Protein AF-A0A1W1ZJJ9-F1 (afdb_monomer_lite)

Sequence (108 aa):
MRNYKIIYYVGESIGLETIVNKGVLTEENEKAYIISKTERIPLNAIYSCELIKLSGLGTMIKVVNDPKTIFLAAYRIFLNIGAGFVIANYFGTINVKRHLDAICKRTS

Structure (mmCIF, N/CA/C/O backbone):
data_AF-A0A1W1ZJJ9-F1
#
_entry.id   AF-A0A1W1ZJJ9-F1
#
loop_
_atom_site.group_PDB
_atom_site.id
_atom_site.type_symbol
_atom_site.label_atom_id
_atom_site.label_alt_id
_atom_site.label_comp_id
_atom_site.label_asym_id
_atom_site.label_entity_id
_atom_site.label_seq_id
_atom_site.pdbx_PDB_ins_code
_atom_site.Cartn_x
_atom_site.Cartn_y
_atom_site.Cartn_z
_atom_site.occupancy
_atom_site.B_iso_or_equiv
_atom_site.auth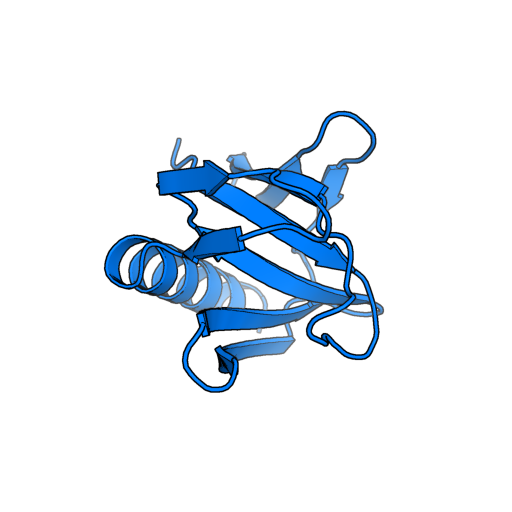_seq_id
_atom_site.auth_comp_id
_atom_site.auth_asym_id
_atom_site.auth_atom_id
_atom_site.pdbx_PDB_model_num
ATOM 1 N N . MET A 1 1 ? 6.884 4.793 17.823 1.00 58.47 1 MET A N 1
ATOM 2 C CA . MET A 1 1 ? 6.131 5.071 16.580 1.00 58.47 1 MET A CA 1
ATOM 3 C C . MET A 1 1 ? 6.763 4.265 15.452 1.00 58.47 1 MET A C 1
ATOM 5 O O . MET A 1 1 ? 7.980 4.341 15.302 1.00 58.47 1 MET A O 1
ATOM 9 N N . ARG A 1 2 ? 6.007 3.411 14.749 1.00 72.94 2 ARG A N 1
ATOM 10 C CA . ARG A 1 2 ? 6.539 2.627 13.618 1.00 72.94 2 ARG A CA 1
ATOM 11 C C . ARG A 1 2 ? 6.261 3.378 12.324 1.00 72.94 2 ARG A C 1
ATOM 13 O O . ARG A 1 2 ? 5.101 3.567 11.982 1.00 72.94 2 ARG A O 1
ATOM 20 N N . ASN A 1 3 ? 7.326 3.752 11.618 1.00 87.56 3 ASN A N 1
ATOM 21 C CA . ASN A 1 3 ? 7.242 4.515 10.378 1.00 87.56 3 ASN A CA 1
ATOM 22 C C . ASN A 1 3 ? 7.896 3.723 9.247 1.00 87.56 3 ASN A C 1
ATOM 24 O O . ASN A 1 3 ? 9.077 3.378 9.329 1.00 87.56 3 ASN A O 1
ATOM 28 N N . TYR A 1 4 ? 7.155 3.487 8.170 1.00 89.94 4 TYR A N 1
ATOM 29 C CA . TYR A 1 4 ? 7.668 2.835 6.972 1.00 89.94 4 TYR A CA 1
ATOM 30 C C . TYR A 1 4 ? 7.654 3.818 5.812 1.00 89.94 4 TYR A C 1
ATOM 32 O O . TYR A 1 4 ? 6.602 4.330 5.439 1.00 89.94 4 TYR A O 1
ATOM 40 N N . LYS A 1 5 ? 8.820 4.070 5.213 1.00 90.25 5 LYS A N 1
ATOM 41 C CA . LYS A 1 5 ? 8.895 4.788 3.936 1.00 90.25 5 LYS A CA 1
ATOM 42 C C . LYS A 1 5 ? 8.317 3.887 2.849 1.00 90.25 5 LYS A C 1
ATOM 44 O O . LYS A 1 5 ? 8.827 2.785 2.629 1.00 90.25 5 LYS A O 1
ATOM 49 N N . ILE A 1 6 ? 7.261 4.353 2.195 1.00 91.00 6 ILE A N 1
ATOM 50 C CA . ILE A 1 6 ? 6.532 3.587 1.188 1.00 91.00 6 ILE A CA 1
ATOM 51 C C . ILE A 1 6 ? 6.392 4.351 -0.124 1.00 91.00 6 ILE A C 1
ATOM 53 O O . ILE A 1 6 ? 6.338 5.582 -0.154 1.00 91.00 6 ILE A O 1
ATOM 57 N N . ILE A 1 7 ? 6.330 3.595 -1.211 1.00 90.12 7 ILE A N 1
ATOM 58 C CA . ILE A 1 7 ? 5.662 4.054 -2.420 1.00 90.12 7 ILE A CA 1
ATOM 59 C C . ILE A 1 7 ? 4.216 3.588 -2.358 1.00 90.12 7 ILE A C 1
ATOM 61 O O . ILE A 1 7 ? 3.946 2.519 -1.804 1.00 90.12 7 ILE A O 1
ATOM 65 N N . TYR A 1 8 ? 3.301 4.378 -2.902 1.00 91.44 8 TYR A N 1
ATOM 66 C CA . TYR A 1 8 ? 1.899 4.001 -2.967 1.00 91.44 8 TYR A CA 1
ATOM 67 C C . TYR A 1 8 ? 1.197 4.571 -4.197 1.00 91.44 8 TYR A C 1
ATOM 69 O O . TYR A 1 8 ? 1.608 5.587 -4.751 1.00 91.44 8 TYR A O 1
ATOM 77 N N . TYR A 1 9 ? 0.118 3.919 -4.597 1.00 91.81 9 TYR A N 1
ATOM 78 C CA . TYR A 1 9 ? -0.804 4.355 -5.634 1.00 91.81 9 TYR A CA 1
ATOM 79 C C . TYR A 1 9 ? -2.232 4.056 -5.176 1.00 91.81 9 TYR A C 1
ATOM 81 O O . TYR A 1 9 ? -2.475 3.026 -4.546 1.00 91.81 9 TYR A O 1
ATOM 89 N N . VAL A 1 10 ? -3.161 4.963 -5.469 1.00 93.31 10 VAL A N 1
ATOM 90 C CA . VAL A 1 10 ? -4.588 4.809 -5.166 1.00 93.31 10 VAL A CA 1
ATOM 91 C C . VAL A 1 10 ? -5.329 4.662 -6.487 1.00 93.31 10 VAL A C 1
ATOM 93 O O . VAL A 1 10 ? -5.285 5.568 -7.315 1.00 93.31 10 VAL A O 1
ATOM 96 N N . GLY A 1 11 ? -6.000 3.531 -6.678 1.00 91.19 11 GLY A N 1
ATOM 97 C CA . GLY A 1 11 ? -6.716 3.209 -7.910 1.00 91.19 11 GLY A CA 1
ATOM 98 C C . GLY A 1 11 ? -7.121 1.741 -7.957 1.00 91.19 11 GLY A C 1
ATOM 99 O O . GLY A 1 11 ? -6.839 0.985 -7.029 1.00 91.19 11 GLY A O 1
ATOM 100 N N . GLU A 1 12 ? -7.795 1.334 -9.027 1.00 88.69 12 GLU A N 1
ATOM 101 C CA . GLU A 1 12 ? -8.375 -0.012 -9.143 1.00 88.69 12 GLU A CA 1
ATOM 102 C C . GLU A 1 12 ? -7.340 -1.085 -9.520 1.00 88.69 12 GLU A C 1
ATOM 104 O O . GLU A 1 12 ? -7.405 -2.219 -9.039 1.00 88.69 12 GLU A O 1
ATOM 109 N N . SER A 1 13 ? -6.342 -0.721 -10.330 1.00 86.62 13 SER A N 1
ATOM 110 C CA . SER A 1 13 ? -5.306 -1.624 -10.841 1.00 86.62 13 SER A CA 1
ATOM 111 C C . SER A 1 13 ? -3.935 -0.954 -10.901 1.00 86.62 13 SER A C 1
ATOM 113 O O . SER A 1 13 ? -3.842 0.267 -10.970 1.00 86.62 13 SER A O 1
ATOM 115 N N . ILE A 1 14 ? -2.869 -1.757 -10.928 1.00 83.62 14 ILE A N 1
ATOM 116 C CA . ILE A 1 14 ? -1.487 -1.290 -11.086 1.00 83.62 14 ILE A CA 1
ATOM 117 C C . ILE A 1 14 ? -0.815 -1.990 -12.271 1.00 83.62 14 ILE A C 1
ATOM 119 O O . ILE A 1 14 ? -0.968 -3.199 -12.449 1.00 83.62 14 ILE A O 1
ATOM 123 N N . GLY A 1 15 ? -0.069 -1.221 -13.058 1.00 77.62 15 GLY A N 1
ATOM 124 C CA . GLY A 1 15 ? 0.683 -1.648 -14.234 1.00 77.62 15 GLY A CA 1
ATOM 125 C C . GLY A 1 15 ? 2.113 -1.105 -14.223 1.00 77.62 15 GLY A C 1
ATOM 126 O O . GLY A 1 15 ? 2.555 -0.479 -13.258 1.00 77.62 15 GLY A O 1
ATOM 127 N N . LEU A 1 16 ? 2.849 -1.355 -15.306 1.00 74.00 16 LEU A N 1
ATOM 128 C CA . LEU A 1 16 ? 4.243 -0.911 -15.460 1.00 74.00 16 LEU A CA 1
ATOM 129 C C . LEU A 1 16 ? 4.351 0.609 -15.630 1.00 74.00 16 LEU A C 1
ATOM 131 O O . LEU A 1 16 ? 5.327 1.223 -15.221 1.00 74.00 16 LEU A O 1
ATOM 135 N N . GLU A 1 17 ? 3.326 1.202 -16.222 1.00 76.88 17 GLU A N 1
ATOM 136 C CA . GLU A 1 17 ? 3.162 2.620 -16.504 1.00 76.88 17 GLU A CA 1
ATOM 137 C C . GLU A 1 17 ? 2.611 3.417 -15.312 1.00 76.88 17 GLU A C 1
ATOM 139 O O . GLU A 1 17 ? 2.498 4.643 -15.379 1.00 76.88 17 GLU A O 1
ATOM 144 N N . THR A 1 18 ? 2.240 2.745 -14.216 1.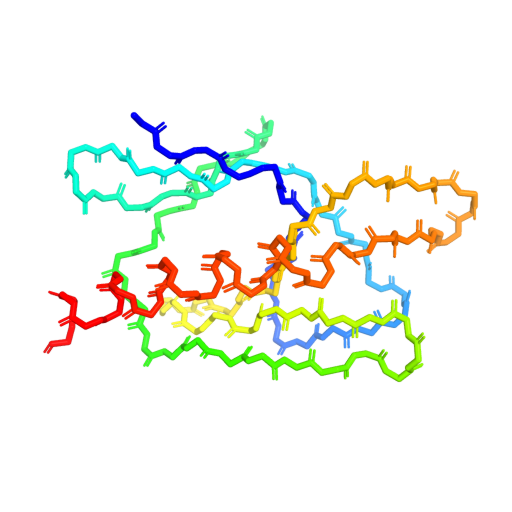00 81.62 18 THR A N 1
ATOM 145 C CA . THR A 1 18 ? 1.619 3.407 -13.069 1.00 81.62 18 THR A CA 1
ATOM 146 C C . THR A 1 18 ? 2.616 4.299 -12.336 1.00 81.62 18 THR A C 1
ATOM 148 O O . THR A 1 18 ? 3.598 3.842 -11.750 1.00 81.62 18 THR A O 1
ATOM 151 N N . ILE A 1 19 ? 2.307 5.594 -12.294 1.00 82.62 19 ILE A N 1
ATOM 152 C CA . ILE A 1 19 ? 3.067 6.574 -11.524 1.00 82.62 19 ILE A CA 1
ATOM 153 C C . ILE A 1 19 ? 2.689 6.443 -10.049 1.00 82.62 19 ILE A C 1
ATOM 155 O O . ILE A 1 19 ? 1.541 6.652 -9.657 1.00 82.62 19 ILE A O 1
ATOM 159 N N . VAL A 1 20 ? 3.679 6.116 -9.221 1.00 85.75 20 VAL A N 1
ATOM 160 C CA . VAL A 1 20 ? 3.505 5.965 -7.773 1.00 85.75 20 VAL A CA 1
ATOM 161 C C . VAL A 1 20 ? 3.920 7.227 -7.021 1.00 85.75 20 VAL A C 1
ATOM 163 O O . VAL A 1 20 ? 4.893 7.905 -7.358 1.00 85.75 20 VAL A O 1
ATOM 166 N N . ASN A 1 21 ? 3.216 7.500 -5.930 1.00 88.81 21 ASN A N 1
ATOM 167 C CA . ASN A 1 21 ? 3.557 8.530 -4.964 1.00 88.81 21 ASN A CA 1
ATOM 168 C C . ASN A 1 21 ? 4.543 7.999 -3.920 1.00 88.81 21 ASN A C 1
ATOM 170 O O . ASN A 1 21 ? 4.637 6.798 -3.669 1.00 88.81 21 ASN A O 1
ATOM 174 N N . LYS A 1 22 ? 5.263 8.912 -3.261 1.00 89.50 22 LYS A N 1
ATOM 175 C CA . LYS A 1 22 ? 6.091 8.610 -2.084 1.00 89.50 22 LYS A CA 1
ATOM 176 C C . LYS A 1 22 ? 5.383 9.084 -0.823 1.00 89.50 22 LYS A C 1
ATOM 178 O O . LYS A 1 22 ? 4.832 10.183 -0.797 1.00 89.50 22 LYS A O 1
ATOM 183 N N . GLY A 1 23 ? 5.448 8.284 0.232 1.00 92.38 23 GLY A N 1
ATOM 184 C CA . GLY A 1 23 ? 4.848 8.610 1.517 1.00 92.38 23 GLY A CA 1
ATOM 185 C C . GLY A 1 23 ? 5.453 7.826 2.674 1.00 92.38 23 GLY A C 1
ATOM 186 O O . GLY A 1 23 ? 6.455 7.117 2.540 1.00 92.38 23 GLY A O 1
ATOM 187 N N . VAL A 1 24 ? 4.824 7.974 3.831 1.00 93.75 24 VAL A N 1
ATOM 188 C CA . VAL A 1 24 ? 5.150 7.269 5.064 1.00 93.75 24 VAL A CA 1
ATOM 189 C C . VAL A 1 24 ? 3.883 6.614 5.590 1.00 93.75 24 VAL A C 1
ATOM 191 O O . VAL A 1 24 ? 2.890 7.297 5.820 1.00 93.75 24 VAL A O 1
ATOM 194 N N . LEU A 1 25 ? 3.930 5.301 5.799 1.00 94.06 25 LEU A N 1
ATOM 195 C CA . LEU A 1 25 ? 2.944 4.595 6.608 1.00 94.06 25 LEU A CA 1
ATOM 196 C C . LEU A 1 25 ? 3.333 4.755 8.079 1.00 94.06 25 LEU A C 1
ATOM 198 O O . LEU A 1 25 ? 4.447 4.386 8.459 1.00 94.06 25 LEU A O 1
ATOM 202 N N . THR A 1 26 ? 2.430 5.304 8.882 1.00 93.50 26 THR A N 1
ATOM 203 C CA . THR A 1 26 ? 2.614 5.537 10.319 1.00 93.50 26 THR A CA 1
ATOM 204 C C . THR A 1 26 ? 1.370 5.120 11.099 1.00 93.50 26 THR A C 1
ATOM 206 O O . THR A 1 26 ? 0.286 4.995 10.530 1.00 93.50 26 THR A O 1
ATOM 209 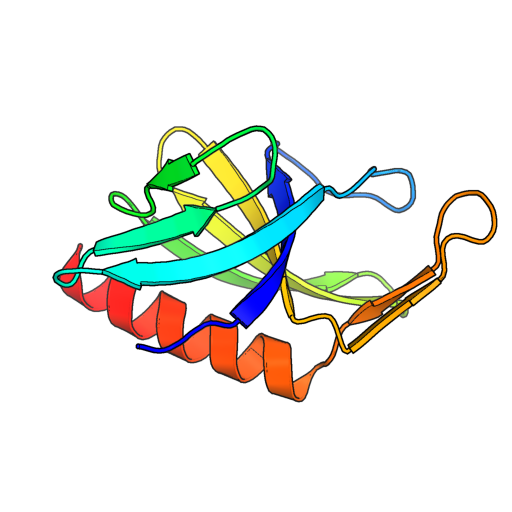N N . GLU A 1 27 ? 1.525 4.923 12.404 1.00 89.50 27 GLU A N 1
ATOM 210 C CA . GLU A 1 27 ? 0.434 4.671 13.345 1.00 89.50 27 GLU A CA 1
ATOM 211 C C . GLU A 1 27 ? 0.515 5.690 14.489 1.00 89.50 27 GLU A C 1
ATOM 213 O O . GLU A 1 27 ? 1.542 5.797 15.166 1.00 89.50 27 GLU A O 1
ATOM 218 N N . GLU A 1 28 ? -0.569 6.438 14.691 1.00 86.62 28 GLU A N 1
ATOM 219 C CA . GLU A 1 28 ? -0.738 7.446 15.742 1.00 86.62 28 GLU A CA 1
ATOM 220 C C . GLU A 1 28 ? -2.045 7.157 16.482 1.00 86.62 28 GLU A C 1
ATOM 222 O O . GLU A 1 28 ? -3.095 7.055 15.847 1.00 86.62 28 GLU A O 1
ATOM 227 N N . ASN A 1 29 ? -2.000 7.042 17.814 1.00 84.25 29 ASN A N 1
ATOM 228 C CA . ASN A 1 29 ? -3.175 6.739 18.646 1.00 84.25 29 ASN A CA 1
ATOM 229 C C . ASN A 1 29 ? -3.972 5.525 18.129 1.00 84.25 29 ASN A C 1
ATOM 231 O O . ASN A 1 29 ? -5.183 5.614 17.942 1.00 84.25 29 ASN A O 1
ATOM 235 N N . GLU A 1 30 ? -3.266 4.430 17.818 1.00 81.00 30 GLU A N 1
ATOM 236 C CA . GLU A 1 30 ? -3.827 3.172 17.281 1.00 81.00 30 GLU A CA 1
ATOM 237 C C . GLU A 1 30 ? -4.523 3.297 15.915 1.00 81.00 30 GLU A C 1
ATOM 239 O O . GLU A 1 30 ? -5.151 2.355 15.434 1.00 81.00 30 GLU A O 1
ATOM 244 N N . LYS A 1 31 ? -4.382 4.447 15.249 1.00 85.50 31 LYS A N 1
ATOM 245 C CA . LYS A 1 31 ? -4.906 4.691 13.906 1.00 85.50 31 LYS A CA 1
ATOM 246 C C . LYS A 1 31 ? -3.759 4.742 12.911 1.00 85.50 31 LYS A C 1
ATOM 248 O O . LYS A 1 31 ? -2.797 5.490 13.091 1.00 85.50 31 LYS A O 1
ATOM 253 N N . ALA A 1 32 ? -3.870 3.956 11.847 1.00 90.62 32 ALA A N 1
ATOM 254 C CA . ALA A 1 32 ? -2.882 3.922 10.782 1.00 90.62 32 ALA A CA 1
ATOM 255 C C . ALA A 1 32 ? -3.193 4.951 9.686 1.00 90.62 32 ALA A C 1
ATOM 257 O O . ALA A 1 32 ? -4.350 5.160 9.315 1.00 90.62 32 ALA A O 1
ATOM 258 N N . TYR A 1 33 ? -2.144 5.581 9.157 1.00 94.56 33 TYR A N 1
ATOM 259 C CA . TYR A 1 33 ? -2.233 6.591 8.105 1.00 94.56 33 TYR A CA 1
ATOM 260 C C . TYR A 1 33 ? -1.108 6.433 7.088 1.00 94.56 33 TYR A C 1
ATOM 262 O O . TYR A 1 33 ? 0.037 6.159 7.453 1.00 94.56 33 TYR A O 1
ATOM 270 N N . ILE A 1 34 ? -1.413 6.714 5.822 1.00 94.94 34 ILE A N 1
ATOM 271 C CA . ILE A 1 34 ? -0.403 7.065 4.821 1.00 94.94 34 ILE A CA 1
ATOM 272 C C . ILE A 1 34 ? -0.315 8.586 4.774 1.00 94.94 34 ILE A C 1
ATOM 274 O O . ILE A 1 34 ? -1.310 9.259 4.519 1.00 94.94 34 ILE A O 1
ATOM 278 N N . ILE A 1 35 ? 0.873 9.129 5.018 1.00 95.06 35 ILE A N 1
ATOM 279 C CA . ILE A 1 35 ? 1.150 10.563 4.943 1.00 95.06 35 ILE A CA 1
ATOM 280 C C . ILE A 1 35 ? 2.095 10.809 3.774 1.00 95.06 35 ILE A C 1
ATOM 282 O O . ILE A 1 35 ? 3.176 10.222 3.696 1.00 95.06 35 ILE A O 1
ATOM 286 N N . SER A 1 36 ? 1.703 11.690 2.866 1.00 92.56 36 SER A N 1
ATOM 287 C CA . SER A 1 36 ? 2.540 12.180 1.776 1.00 92.56 36 SER A CA 1
ATOM 288 C C . SER A 1 36 ? 2.619 13.708 1.817 1.00 92.56 36 SER A C 1
ATOM 290 O O . SER A 1 36 ? 2.147 14.343 2.757 1.00 92.56 36 SER A O 1
ATOM 292 N N . LYS A 1 37 ? 3.243 14.319 0.804 1.00 89.38 37 LYS A N 1
ATOM 293 C CA . LYS A 1 37 ? 3.268 15.785 0.683 1.00 89.38 37 LYS A CA 1
ATOM 294 C C . LYS A 1 37 ? 1.892 16.380 0.381 1.00 89.38 37 LYS A C 1
ATOM 296 O O . LYS A 1 37 ? 1.668 17.541 0.696 1.00 89.38 37 LYS A O 1
ATOM 301 N N . THR A 1 38 ? 1.023 15.618 -0.276 1.00 86.69 38 THR A N 1
ATOM 302 C CA . THR A 1 38 ? -0.240 16.110 -0.842 1.00 86.69 38 THR A CA 1
ATOM 303 C C . THR A 1 38 ? -1.458 15.608 -0.087 1.00 86.69 38 THR A C 1
ATOM 305 O O . THR A 1 38 ? -2.512 16.227 -0.166 1.00 86.69 38 THR A O 1
ATOM 308 N N . GLU A 1 39 ? -1.341 14.500 0.644 1.00 91.69 39 GLU A N 1
ATOM 309 C CA . GLU A 1 39 ? -2.491 13.872 1.283 1.00 91.69 39 GLU A CA 1
ATOM 310 C C . GLU A 1 39 ? -2.139 13.109 2.561 1.00 91.69 39 GLU A C 1
ATOM 312 O O . GLU A 1 39 ? -1.013 12.644 2.766 1.00 91.69 39 GLU A O 1
ATOM 317 N N . ARG A 1 40 ? -3.160 12.957 3.408 1.00 93.69 40 ARG A N 1
ATOM 318 C CA . ARG A 1 40 ? -3.180 12.065 4.566 1.00 93.69 40 ARG A CA 1
ATOM 319 C C . ARG A 1 40 ? -4.343 11.093 4.389 1.00 93.69 40 ARG A C 1
ATOM 321 O O . ARG A 1 40 ? -5.498 11.496 4.485 1.00 93.69 40 ARG A O 1
ATOM 328 N N . ILE A 1 41 ? -4.038 9.825 4.133 1.00 93.69 41 ILE A N 1
ATOM 329 C CA . ILE A 1 41 ? -5.033 8.775 3.897 1.00 93.69 41 ILE A CA 1
ATOM 330 C C . ILE A 1 41 ? -5.202 7.958 5.184 1.00 93.69 41 ILE A C 1
ATOM 332 O O . ILE A 1 41 ? -4.243 7.298 5.596 1.00 93.69 41 ILE A O 1
ATOM 336 N N . PRO A 1 42 ? -6.376 7.984 5.839 1.00 93.12 42 PRO A N 1
ATOM 337 C CA . PRO A 1 42 ? -6.666 7.095 6.958 1.00 93.12 42 PRO A CA 1
ATOM 338 C C . PRO A 1 42 ? -6.862 5.653 6.472 1.00 93.12 42 PRO A C 1
ATOM 340 O O . PRO A 1 42 ? -7.522 5.41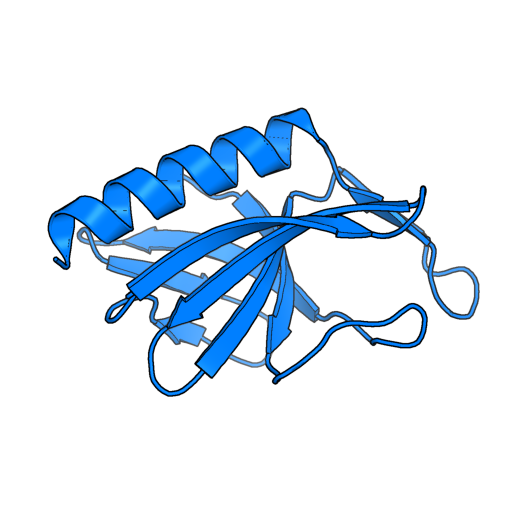9 5.461 1.00 93.12 42 PRO A O 1
ATOM 343 N N . LEU A 1 43 ? -6.303 4.695 7.212 1.00 91.44 43 LEU A N 1
ATOM 344 C CA . LEU A 1 43 ? -6.473 3.259 6.981 1.00 91.44 43 LEU A CA 1
ATOM 345 C C . LEU A 1 43 ? -7.379 2.656 8.063 1.00 91.44 43 LEU A C 1
ATOM 347 O O . LEU A 1 43 ? -6.937 1.878 8.907 1.00 91.44 43 LEU A O 1
ATOM 351 N N . ASN A 1 44 ? -8.629 3.110 8.100 1.00 85.94 44 ASN A N 1
ATOM 352 C CA . ASN A 1 44 ? -9.605 2.808 9.149 1.00 85.94 44 ASN A CA 1
ATOM 353 C C . ASN A 1 44 ? -10.654 1.759 8.749 1.00 85.94 44 ASN A C 1
ATOM 355 O O . ASN A 1 44 ? -11.394 1.311 9.618 1.00 85.94 44 ASN A O 1
ATOM 359 N N . ALA A 1 45 ? -10.719 1.376 7.474 1.00 87.38 45 ALA A N 1
ATOM 360 C CA . ALA A 1 45 ? -11.702 0.435 6.941 1.00 87.38 45 ALA A CA 1
ATOM 361 C C . ALA A 1 45 ? -11.016 -0.613 6.053 1.00 87.38 45 ALA A C 1
ATOM 363 O O . ALA A 1 45 ? -11.402 -0.825 4.906 1.00 87.38 45 ALA A O 1
ATOM 364 N N . ILE A 1 46 ? -9.936 -1.221 6.556 1.00 90.50 46 ILE A N 1
ATOM 365 C CA . ILE A 1 46 ? -9.190 -2.240 5.813 1.00 90.50 46 ILE A CA 1
ATOM 366 C C . ILE A 1 46 ? -9.982 -3.552 5.810 1.00 90.50 46 ILE A C 1
ATOM 368 O O . ILE A 1 46 ? -10.140 -4.176 6.855 1.00 90.50 46 ILE A O 1
ATOM 372 N N . TYR A 1 47 ? -10.401 -3.992 4.625 1.00 87.88 47 TYR A N 1
ATOM 373 C CA . TYR A 1 47 ? -11.067 -5.280 4.402 1.00 87.88 47 TYR A CA 1
ATOM 374 C C . TYR A 1 47 ? -10.077 -6.397 4.090 1.00 87.88 47 TYR A C 1
ATOM 376 O O . TYR A 1 47 ? -10.263 -7.540 4.502 1.00 87.88 47 TYR A O 1
ATOM 384 N N . SER A 1 48 ? -9.024 -6.090 3.330 1.00 88.81 48 SER A N 1
ATOM 385 C CA . SER A 1 48 ? -8.018 -7.081 2.965 1.00 88.81 48 SER A CA 1
ATOM 386 C C . SER A 1 48 ? -6.655 -6.456 2.701 1.00 88.81 48 SER A C 1
ATOM 388 O O . SER A 1 48 ? -6.534 -5.300 2.287 1.00 88.81 48 SER A O 1
ATOM 390 N N . CYS A 1 49 ? -5.618 -7.255 2.955 1.00 91.00 49 CYS A N 1
ATOM 391 C CA . CYS A 1 49 ? -4.226 -6.947 2.654 1.00 91.00 49 CYS A CA 1
ATOM 392 C C . CYS A 1 49 ? -3.573 -8.150 1.966 1.00 91.00 49 CYS A C 1
ATOM 394 O O . CYS A 1 49 ? -3.261 -9.162 2.600 1.00 91.00 49 CYS A O 1
ATOM 396 N N . GLU A 1 50 ? -3.308 -8.033 0.671 1.00 91.12 50 GLU A N 1
ATOM 397 C CA . GLU A 1 50 ? -2.781 -9.118 -0.157 1.00 91.12 50 GLU A CA 1
ATOM 398 C C . GLU A 1 50 ? -1.389 -8.778 -0.673 1.00 91.12 50 GLU A C 1
ATOM 400 O O . GLU A 1 50 ? -1.154 -7.680 -1.170 1.00 91.12 50 GLU A O 1
ATOM 405 N N . LEU A 1 51 ? -0.450 -9.723 -0.575 1.00 88.25 51 LEU A N 1
ATOM 406 C CA . LEU A 1 51 ? 0.857 -9.569 -1.206 1.00 88.25 51 LEU A CA 1
ATOM 407 C C . LEU A 1 51 ? 0.751 -10.017 -2.665 1.00 88.25 51 LEU A C 1
ATOM 409 O O . LEU A 1 51 ? 0.526 -11.194 -2.935 1.00 88.25 51 LEU A O 1
ATOM 413 N N . ILE A 1 52 ? 0.964 -9.094 -3.592 1.00 86.56 52 ILE A N 1
ATOM 414 C CA . ILE A 1 52 ? 0.959 -9.350 -5.030 1.00 86.56 52 ILE A CA 1
ATOM 415 C C . ILE A 1 52 ? 2.382 -9.292 -5.589 1.00 86.56 52 ILE A C 1
ATOM 417 O O . ILE A 1 52 ? 3.247 -8.576 -5.075 1.00 86.56 52 ILE A O 1
ATOM 421 N N . LYS A 1 53 ? 2.633 -10.055 -6.654 1.00 79.00 53 LYS A N 1
ATOM 422 C CA . LYS A 1 53 ? 3.883 -10.006 -7.420 1.00 79.00 53 LYS A CA 1
ATOM 423 C C . LYS A 1 53 ? 3.651 -9.193 -8.690 1.00 79.00 53 LYS A C 1
ATOM 425 O O . LYS A 1 53 ? 2.737 -9.501 -9.445 1.00 79.00 53 LYS A O 1
ATOM 430 N N . LEU A 1 54 ? 4.503 -8.207 -8.942 1.00 72.94 54 LEU A N 1
ATOM 431 C CA . LEU A 1 54 ? 4.597 -7.533 -10.236 1.00 72.94 54 LEU A CA 1
ATOM 432 C C . LEU A 1 54 ? 5.648 -8.265 -11.058 1.00 72.94 54 LEU A C 1
ATOM 434 O O . LEU A 1 54 ? 6.817 -8.215 -10.692 1.00 72.94 54 LEU A O 1
ATOM 438 N N . SER A 1 55 ? 5.212 -8.976 -12.099 1.00 67.38 55 SER A N 1
ATOM 439 C CA . SER A 1 55 ? 5.965 -9.793 -13.068 1.00 67.38 55 SER A CA 1
ATOM 440 C C . SER A 1 55 ? 7.482 -9.527 -13.153 1.00 67.38 55 SER A C 1
ATOM 442 O O . SER A 1 55 ? 7.960 -8.878 -14.074 1.00 67.38 55 SER A O 1
ATOM 444 N N . GLY A 1 56 ? 8.254 -10.038 -12.187 1.00 61.75 56 GLY A N 1
ATOM 445 C CA . GLY A 1 56 ? 9.718 -9.903 -12.128 1.00 61.75 56 GLY A CA 1
ATOM 446 C C . GLY A 1 56 ? 10.275 -8.598 -11.531 1.00 61.75 56 GLY A C 1
ATOM 447 O O . GLY A 1 56 ? 11.466 -8.542 -11.246 1.00 61.75 56 GLY A O 1
ATOM 448 N N . LEU A 1 57 ? 9.448 -7.581 -11.277 1.00 66.12 57 LEU A N 1
ATOM 449 C CA . LEU A 1 57 ? 9.868 -6.287 -10.717 1.00 66.12 57 LEU A CA 1
ATOM 450 C C . LEU A 1 57 ? 9.888 -6.248 -9.189 1.00 66.12 57 LEU A C 1
ATOM 452 O O . LEU A 1 57 ? 10.674 -5.513 -8.594 1.00 66.12 57 LEU A O 1
ATOM 456 N N . GLY A 1 58 ? 9.027 -7.027 -8.535 1.00 73.06 58 GLY A N 1
ATOM 457 C CA . GLY A 1 58 ? 9.011 -7.097 -7.079 1.00 73.06 58 GLY A CA 1
ATOM 458 C C . GLY A 1 58 ? 7.665 -7.481 -6.494 1.00 73.06 58 GLY A C 1
ATOM 459 O O . GLY A 1 58 ? 6.788 -8.022 -7.170 1.00 73.06 58 GLY A O 1
ATOM 460 N N . THR A 1 59 ? 7.517 -7.212 -5.200 1.00 79.12 59 THR A N 1
ATOM 461 C CA . THR A 1 59 ? 6.275 -7.433 -4.462 1.00 79.12 59 THR A CA 1
ATOM 462 C C . THR A 1 59 ? 5.659 -6.121 -4.013 1.00 79.12 59 THR A C 1
ATOM 464 O O . THR A 1 59 ? 6.356 -5.193 -3.603 1.00 79.12 59 THR A O 1
ATOM 467 N N . MET A 1 60 ? 4.334 -6.070 -4.059 1.00 87.44 60 MET A N 1
ATOM 468 C CA . MET A 1 60 ? 3.525 -4.978 -3.531 1.00 87.44 60 MET A CA 1
ATOM 469 C C . MET A 1 60 ? 2.404 -5.534 -2.668 1.00 87.44 60 MET A C 1
ATOM 471 O O . MET A 1 60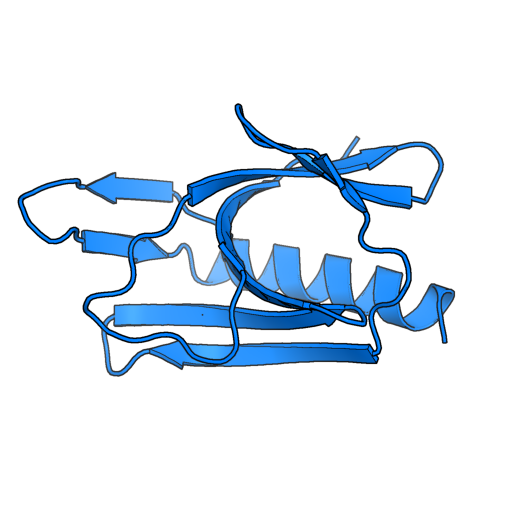 ? 2.107 -6.724 -2.701 1.00 87.44 60 MET A O 1
ATOM 475 N N . ILE A 1 61 ? 1.800 -4.671 -1.867 1.00 91.94 61 ILE A N 1
ATOM 476 C CA . ILE A 1 61 ? 0.639 -4.987 -1.050 1.00 91.94 61 ILE A CA 1
ATOM 477 C C . ILE A 1 61 ? -0.551 -4.274 -1.670 1.00 91.94 61 ILE A C 1
ATOM 479 O O . ILE A 1 61 ? -0.517 -3.055 -1.823 1.00 91.94 61 ILE A O 1
ATOM 483 N N . LYS A 1 62 ? -1.591 -5.030 -2.008 1.00 93.75 62 LYS A N 1
ATOM 484 C CA . LYS A 1 62 ? -2.914 -4.499 -2.312 1.00 93.75 62 LYS A CA 1
ATOM 485 C C . LYS A 1 62 ? -3.690 -4.405 -1.004 1.00 93.75 62 LYS A C 1
ATOM 487 O O . LYS A 1 62 ? -3.891 -5.415 -0.335 1.00 93.75 62 LYS A O 1
ATOM 492 N N . VAL A 1 63 ? -4.091 -3.197 -0.642 1.00 94.06 63 VAL A N 1
ATOM 493 C CA . VAL A 1 63 ? -4.910 -2.894 0.530 1.00 94.06 63 VAL A CA 1
ATOM 494 C C . VAL A 1 63 ? -6.271 -2.438 0.032 1.00 94.06 63 VAL A C 1
ATOM 496 O O . VAL A 1 63 ? -6.365 -1.424 -0.658 1.00 94.06 63 VAL A O 1
ATOM 499 N N . VAL A 1 64 ? -7.321 -3.176 0.372 1.00 94.19 64 VAL A N 1
ATOM 500 C CA . VAL A 1 64 ? -8.700 -2.735 0.140 1.00 94.19 64 VAL A CA 1
ATOM 501 C C . VAL A 1 64 ? -9.143 -1.977 1.385 1.00 94.19 64 VAL A C 1
ATOM 503 O O . VAL A 1 64 ? -9.311 -2.581 2.441 1.00 94.19 64 VAL A O 1
ATOM 506 N N . ASN A 1 65 ? -9.266 -0.656 1.272 1.00 91.50 65 ASN A N 1
ATOM 507 C CA . ASN A 1 65 ? -9.648 0.261 2.343 1.00 91.50 65 ASN A CA 1
ATOM 508 C C . ASN A 1 65 ? -10.812 1.142 1.871 1.00 91.50 65 ASN A C 1
ATOM 510 O O . ASN A 1 65 ? -10.571 2.196 1.276 1.00 91.50 65 ASN A O 1
ATOM 514 N N . ASP A 1 66 ? -12.048 0.697 2.102 1.00 85.62 66 ASP A N 1
ATOM 515 C CA . ASP A 1 66 ? -13.265 1.257 1.493 1.00 85.62 66 ASP A CA 1
ATOM 516 C C . ASP A 1 66 ? -13.338 2.795 1.589 1.00 85.62 66 ASP A C 1
ATOM 518 O O . ASP A 1 66 ? -13.046 3.367 2.645 1.00 85.62 66 ASP A O 1
ATOM 522 N N . PRO A 1 67 ? -13.663 3.497 0.486 1.00 87.50 67 PRO A N 1
ATOM 523 C CA . PRO A 1 67 ? -13.980 2.999 -0.864 1.00 87.50 67 PRO A CA 1
ATOM 524 C C . PRO A 1 67 ? -12.760 2.836 -1.785 1.00 87.50 67 PRO A C 1
ATOM 526 O O . PRO A 1 67 ? -12.890 2.741 -3.003 1.00 87.50 67 PRO A O 1
ATOM 529 N N . LYS A 1 68 ? -11.543 2.871 -1.238 1.00 91.06 68 LYS A N 1
ATOM 530 C CA . LYS A 1 68 ? -10.295 2.958 -2.004 1.00 91.06 68 LYS A CA 1
ATOM 531 C C . LYS A 1 68 ? -9.562 1.621 -2.054 1.00 91.06 68 LYS A C 1
ATOM 533 O O . LYS A 1 68 ? -9.453 0.905 -1.064 1.00 91.06 68 LYS A O 1
ATOM 538 N N . THR A 1 69 ? -8.940 1.339 -3.193 1.00 94.00 69 THR A N 1
ATOM 539 C CA . THR A 1 69 ? -7.873 0.335 -3.278 1.00 94.00 69 THR A CA 1
ATOM 540 C C . THR A 1 69 ? -6.529 1.052 -3.318 1.00 94.00 69 THR A C 1
ATOM 542 O O . THR A 1 69 ? -6.347 2.025 -4.051 1.00 94.00 69 THR A O 1
ATOM 545 N N . ILE A 1 70 ? -5.598 0.599 -2.482 1.00 94.50 70 ILE A N 1
ATOM 546 C CA . ILE A 1 70 ? -4.275 1.196 -2.325 1.00 94.50 70 ILE A CA 1
ATOM 547 C C . ILE A 1 70 ? -3.230 0.121 -2.586 1.00 94.50 70 ILE A C 1
ATOM 549 O O . ILE A 1 70 ? -3.188 -0.905 -1.911 1.00 94.50 70 ILE A O 1
ATOM 553 N N . PHE A 1 71 ? -2.349 0.374 -3.541 1.00 92.38 71 PHE A N 1
ATOM 554 C CA . PHE A 1 71 ? -1.186 -0.459 -3.807 1.00 92.38 71 PHE A CA 1
ATOM 555 C C . PHE A 1 71 ? 0.027 0.191 -3.164 1.00 92.38 71 PHE A C 1
ATOM 557 O O . PHE A 1 71 ? 0.316 1.345 -3.463 1.00 92.38 71 PHE A O 1
ATOM 564 N N . LEU A 1 72 ? 0.751 -0.513 -2.294 1.00 92.06 72 LEU A N 1
ATOM 565 C CA . LEU A 1 72 ? 1.924 0.051 -1.621 1.00 92.06 72 LEU A CA 1
ATOM 566 C C . LEU A 1 72 ? 3.063 -0.951 -1.436 1.00 92.06 72 LEU A C 1
ATOM 568 O O . LEU A 1 72 ? 2.852 -2.158 -1.372 1.00 92.06 72 LEU A O 1
ATOM 572 N N . ALA A 1 73 ? 4.287 -0.444 -1.313 1.00 89.06 73 ALA A N 1
ATOM 573 C CA . ALA A 1 73 ? 5.454 -1.242 -0.941 1.00 89.06 73 ALA A CA 1
ATOM 574 C C . ALA A 1 73 ? 6.473 -0.419 -0.161 1.00 89.06 73 ALA A C 1
ATOM 576 O O . ALA A 1 73 ? 6.628 0.785 -0.382 1.00 89.06 73 ALA A O 1
ATOM 577 N N . ALA A 1 74 ? 7.220 -1.087 0.719 1.00 88.00 74 ALA A N 1
ATOM 578 C CA . ALA A 1 74 ? 8.384 -0.474 1.340 1.00 88.00 74 ALA A CA 1
ATOM 579 C C . ALA A 1 74 ? 9.502 -0.363 0.298 1.00 88.00 74 ALA A C 1
ATOM 581 O O . ALA A 1 74 ? 9.895 -1.364 -0.308 1.00 88.00 74 ALA A O 1
ATOM 582 N N . TYR A 1 75 ? 10.063 0.830 0.117 1.00 75.81 75 TYR A N 1
ATOM 583 C CA . TYR A 1 75 ? 11.164 1.041 -0.824 1.00 75.81 75 TYR A CA 1
ATOM 584 C C . TYR A 1 75 ? 12.484 1.268 -0.085 1.00 75.81 75 TYR A C 1
ATOM 586 O O . TYR A 1 75 ? 12.525 1.886 0.980 1.00 75.81 75 TYR A O 1
ATOM 594 N N . ARG A 1 76 ? 13.581 0.757 -0.654 1.00 65.38 76 ARG A N 1
ATOM 595 C CA . ARG A 1 76 ? 14.951 1.098 -0.222 1.00 65.38 76 ARG A CA 1
ATOM 596 C C . ARG A 1 76 ? 15.610 2.082 -1.182 1.00 65.38 76 ARG A C 1
ATOM 598 O O . ARG A 1 76 ? 16.260 3.015 -0.728 1.00 65.38 76 ARG A O 1
ATOM 605 N N . ILE A 1 77 ? 15.403 1.902 -2.487 1.00 57.81 77 ILE A N 1
ATOM 606 C CA . ILE A 1 77 ? 15.927 2.776 -3.539 1.00 57.81 77 ILE A CA 1
ATOM 607 C C . ILE A 1 77 ? 14.822 2.985 -4.579 1.00 57.81 77 ILE A C 1
ATOM 609 O O . ILE A 1 77 ? 14.180 2.033 -5.019 1.00 57.81 77 ILE A O 1
ATOM 613 N N . PHE A 1 78 ? 14.599 4.243 -4.953 1.00 57.94 78 PHE A N 1
ATOM 614 C CA . PHE A 1 78 ? 13.709 4.641 -6.040 1.00 57.94 78 PHE A CA 1
ATOM 615 C C . PHE A 1 78 ? 14.564 5.327 -7.106 1.00 57.94 78 PHE A C 1
ATOM 617 O O . PHE A 1 78 ? 15.014 6.451 -6.875 1.00 57.94 78 PHE A O 1
ATOM 624 N N . LEU A 1 79 ? 14.823 4.653 -8.229 1.00 51.44 79 LEU A N 1
ATOM 625 C CA . LEU A 1 79 ? 15.577 5.213 -9.349 1.00 51.44 79 LEU A CA 1
ATOM 626 C C . LEU A 1 79 ? 14.589 5.733 -10.391 1.00 51.44 79 LEU A C 1
ATOM 628 O O . LEU A 1 79 ? 13.959 4.970 -11.120 1.00 51.44 79 LEU A O 1
ATOM 632 N N . ASN A 1 80 ? 14.448 7.056 -10.455 1.00 53.41 80 ASN A N 1
ATOM 633 C CA . ASN A 1 80 ? 13.644 7.708 -11.481 1.00 53.41 80 ASN A CA 1
ATOM 634 C C . ASN A 1 80 ? 14.486 7.918 -12.749 1.00 53.41 80 ASN A C 1
ATOM 636 O O . ASN A 1 80 ? 14.960 9.024 -12.995 1.00 53.41 80 ASN A O 1
ATOM 640 N N . ILE A 1 81 ? 14.750 6.849 -13.503 1.00 44.22 81 ILE A N 1
ATOM 641 C CA . ILE A 1 81 ? 15.376 6.941 -14.830 1.00 44.22 81 ILE A CA 1
ATOM 642 C C . ILE A 1 81 ? 14.260 6.686 -15.853 1.00 44.22 81 ILE A C 1
ATOM 644 O O . ILE A 1 81 ? 13.905 5.538 -16.105 1.00 44.22 81 ILE A O 1
ATOM 648 N N . GLY A 1 82 ? 13.634 7.746 -16.374 1.00 58.66 82 GLY A N 1
ATOM 649 C CA . GLY A 1 82 ? 12.484 7.640 -17.289 1.00 58.66 82 GLY A CA 1
ATOM 650 C C . GLY A 1 82 ? 11.199 7.164 -16.595 1.00 58.66 82 GLY A C 1
ATOM 651 O O . GLY A 1 82 ? 10.859 7.672 -15.534 1.00 58.66 82 GLY A O 1
ATOM 652 N N . ALA A 1 83 ? 10.501 6.172 -17.164 1.00 47.19 83 ALA A N 1
ATOM 653 C CA . ALA A 1 83 ? 9.268 5.587 -16.606 1.00 47.19 83 ALA A CA 1
ATOM 654 C C . ALA A 1 83 ? 9.466 4.768 -15.301 1.00 47.19 83 ALA A C 1
ATOM 656 O O . ALA A 1 83 ? 8.553 4.082 -14.861 1.00 47.19 83 ALA A O 1
ATOM 657 N N . GLY A 1 84 ? 10.636 4.888 -14.658 1.00 53.12 84 GLY A N 1
ATOM 658 C CA . GLY A 1 84 ? 10.876 4.548 -13.255 1.00 53.12 84 GLY A CA 1
ATOM 659 C C . GLY A 1 84 ? 11.204 3.078 -12.974 1.00 53.12 84 GLY A C 1
ATOM 660 O O . GLY A 1 84 ? 10.451 2.175 -13.311 1.00 53.12 84 GLY A O 1
ATOM 661 N N . PHE A 1 85 ? 12.305 2.836 -12.255 1.00 49.03 85 PHE A N 1
ATOM 662 C CA . PHE A 1 85 ? 12.610 1.540 -11.642 1.00 49.03 85 PHE A CA 1
ATOM 663 C C . PHE A 1 85 ? 12.581 1.680 -10.115 1.00 49.03 85 PHE A C 1
ATOM 665 O O . PHE A 1 85 ? 13.358 2.430 -9.513 1.00 49.03 85 PHE A O 1
ATOM 672 N N . VAL A 1 86 ? 11.681 0.942 -9.461 1.00 59.53 86 VAL A N 1
ATOM 673 C CA . VAL A 1 86 ? 11.590 0.884 -7.995 1.00 59.53 86 VAL A CA 1
ATOM 674 C C . VAL A 1 86 ? 12.185 -0.422 -7.497 1.00 59.53 86 VAL A C 1
ATOM 676 O O . VAL A 1 86 ? 11.698 -1.493 -7.840 1.00 59.53 86 VAL A O 1
ATOM 679 N N . ILE A 1 87 ? 13.190 -0.345 -6.620 1.00 59.00 87 ILE A N 1
ATOM 680 C CA . ILE A 1 87 ? 13.655 -1.521 -5.881 1.00 59.00 87 ILE A CA 1
ATOM 681 C C . ILE A 1 87 ? 12.778 -1.652 -4.634 1.00 59.00 87 ILE A C 1
ATOM 683 O O . ILE A 1 87 ? 13.052 -1.067 -3.574 1.00 59.00 87 ILE A O 1
ATOM 687 N N . ALA A 1 88 ? 11.687 -2.405 -4.781 1.00 65.00 88 ALA A N 1
ATOM 688 C CA . ALA A 1 88 ? 10.848 -2.807 -3.662 1.00 65.00 88 ALA A CA 1
ATOM 689 C C . ALA A 1 88 ? 11.670 -3.693 -2.713 1.00 65.00 88 ALA A C 1
ATOM 691 O O . ALA A 1 88 ? 12.249 -4.709 -3.100 1.00 65.00 88 ALA A O 1
ATOM 692 N N . ASN A 1 89 ? 11.747 -3.304 -1.442 1.00 72.12 89 ASN A N 1
ATOM 693 C CA . ASN A 1 89 ? 12.430 -4.100 -0.434 1.00 72.12 89 ASN A CA 1
ATOM 694 C C . ASN A 1 89 ? 11.496 -5.235 -0.016 1.00 72.12 89 ASN A C 1
ATOM 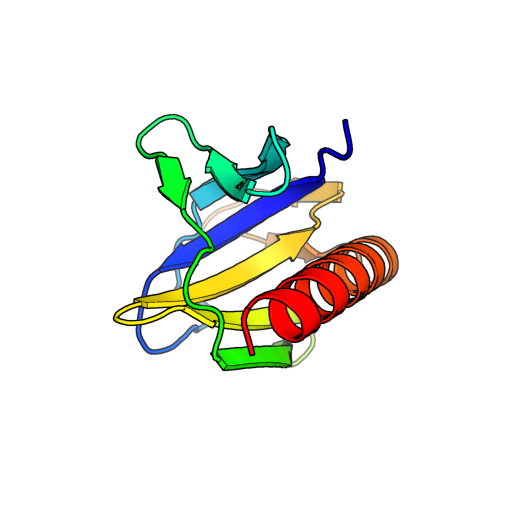696 O O . ASN A 1 89 ? 10.590 -4.999 0.780 1.00 72.12 89 ASN A O 1
ATOM 700 N N . TYR A 1 90 ? 11.719 -6.448 -0.523 1.00 76.25 90 TYR A N 1
ATOM 701 C CA . TYR A 1 90 ? 10.881 -7.613 -0.226 1.00 76.25 90 TYR A CA 1
ATOM 702 C C . TYR A 1 90 ? 10.646 -7.809 1.282 1.00 76.25 90 TYR A C 1
ATOM 704 O O . TYR A 1 90 ? 9.504 -7.833 1.737 1.00 76.25 90 TYR A O 1
ATOM 712 N N . PHE A 1 91 ? 11.715 -7.852 2.083 1.00 80.62 91 PHE A N 1
ATOM 713 C CA . PHE A 1 91 ? 11.612 -8.036 3.535 1.00 80.62 91 PHE A CA 1
ATOM 714 C C . PHE A 1 91 ? 10.938 -6.850 4.232 1.00 80.62 91 PHE A C 1
ATOM 716 O O . PHE A 1 91 ? 10.126 -7.033 5.137 1.00 80.62 91 PHE A O 1
ATOM 723 N N . GLY A 1 92 ? 11.239 -5.626 3.789 1.00 82.44 92 GLY A N 1
ATOM 724 C CA . GLY A 1 92 ? 10.562 -4.424 4.279 1.00 82.44 92 GLY A CA 1
ATOM 725 C C . GLY A 1 92 ? 9.064 -4.454 3.983 1.00 82.44 92 GLY A C 1
ATOM 726 O O . GLY A 1 92 ? 8.257 -4.134 4.849 1.00 82.44 92 GLY A O 1
ATOM 727 N N . THR A 1 93 ? 8.696 -4.908 2.789 1.00 81.94 93 THR A N 1
ATOM 728 C CA . THR A 1 93 ? 7.311 -5.022 2.331 1.00 81.94 93 THR A CA 1
ATOM 729 C C . THR A 1 93 ? 6.581 -6.114 3.105 1.00 81.94 93 THR A C 1
ATOM 731 O O . THR A 1 93 ? 5.473 -5.880 3.563 1.00 81.94 93 THR A O 1
ATOM 734 N N . ILE A 1 94 ? 7.212 -7.254 3.401 1.00 86.00 94 ILE A N 1
ATOM 735 C CA . ILE A 1 94 ? 6.632 -8.255 4.314 1.00 86.00 94 ILE A CA 1
ATOM 736 C C . ILE A 1 94 ? 6.363 -7.666 5.703 1.00 86.00 94 ILE A C 1
ATOM 738 O O . ILE A 1 94 ? 5.310 -7.928 6.281 1.00 86.00 94 ILE A O 1
ATOM 742 N N . ASN A 1 95 ? 7.282 -6.866 6.248 1.00 87.50 95 ASN A N 1
ATOM 743 C CA . ASN A 1 95 ? 7.079 -6.243 7.558 1.00 87.50 95 ASN A CA 1
ATOM 744 C C . ASN A 1 95 ? 5.915 -5.246 7.546 1.00 87.50 95 ASN A C 1
ATOM 746 O O . ASN A 1 95 ? 5.121 -5.242 8.485 1.00 87.50 95 ASN A O 1
ATOM 750 N N . VAL A 1 96 ? 5.783 -4.461 6.472 1.00 86.56 96 VAL A N 1
ATOM 751 C CA . VAL A 1 96 ? 4.614 -3.598 6.257 1.00 86.56 96 VAL A CA 1
ATOM 752 C C . VAL A 1 96 ? 3.340 -4.435 6.183 1.00 86.56 96 VAL A C 1
ATOM 754 O O . VAL A 1 96 ? 2.373 -4.119 6.867 1.00 86.56 96 VAL A O 1
ATOM 757 N N . LYS A 1 97 ? 3.347 -5.546 5.437 1.00 90.00 97 LYS A N 1
ATOM 758 C CA . LYS A 1 97 ? 2.186 -6.436 5.331 1.00 90.00 97 LYS A CA 1
ATOM 759 C C . LYS A 1 97 ? 1.769 -6.985 6.692 1.00 90.00 97 LYS A C 1
ATOM 761 O O . LYS A 1 97 ? 0.605 -6.897 7.045 1.00 90.00 97 LYS A O 1
ATOM 766 N N . ARG A 1 98 ? 2.714 -7.501 7.484 1.00 88.75 98 ARG A N 1
ATOM 767 C CA . ARG A 1 98 ? 2.435 -8.020 8.836 1.00 88.75 98 ARG A CA 1
ATOM 768 C C . ARG A 1 98 ? 1.833 -6.956 9.749 1.00 88.75 98 ARG A C 1
ATOM 770 O O . ARG A 1 98 ? 0.989 -7.273 10.580 1.00 88.75 98 ARG A O 1
ATOM 777 N N . HIS A 1 99 ? 2.280 -5.708 9.614 1.00 88.12 99 HIS A N 1
ATOM 778 C CA . HIS A 1 99 ? 1.719 -4.594 10.371 1.00 88.12 99 HIS A CA 1
ATOM 779 C C . HIS A 1 99 ? 0.291 -4.274 9.921 1.00 88.12 99 HIS A C 1
ATOM 781 O O . HIS A 1 99 ? -0.593 -4.182 10.766 1.00 88.12 99 HIS A O 1
ATOM 787 N N . LEU A 1 100 ? 0.047 -4.199 8.613 1.00 86.44 100 LEU A N 1
ATOM 788 C CA . LEU A 1 100 ? -1.293 -3.989 8.061 1.00 86.44 100 LEU A CA 1
ATOM 789 C C . LEU A 1 100 ? -2.255 -5.134 8.404 1.00 86.44 100 LEU A C 1
ATOM 791 O O . LEU A 1 100 ? -3.391 -4.870 8.776 1.00 86.44 100 LEU A O 1
ATOM 795 N N . ASP A 1 101 ? -1.795 -6.387 8.385 1.00 87.50 101 ASP A N 1
ATOM 796 C CA . ASP A 1 101 ? -2.586 -7.548 8.811 1.00 87.50 101 ASP A CA 1
ATOM 797 C C . ASP A 1 101 ? -2.980 -7.440 10.295 1.00 87.50 101 ASP A C 1
ATOM 799 O O . ASP A 1 101 ? -4.093 -7.798 10.677 1.00 87.50 101 ASP A O 1
ATOM 803 N N . ALA A 1 102 ? -2.083 -6.929 11.147 1.00 85.75 102 ALA A N 1
ATOM 804 C CA . ALA A 1 102 ? -2.386 -6.691 12.556 1.00 85.75 102 ALA A CA 1
ATOM 805 C C . ALA A 1 102 ? -3.422 -5.572 12.750 1.00 85.75 102 ALA A C 1
ATOM 807 O O . ALA A 1 102 ? -4.240 -5.670 13.659 1.00 85.75 102 ALA A O 1
ATOM 808 N N . ILE A 1 103 ? -3.407 -4.541 11.899 1.00 83.50 103 ILE A N 1
ATOM 809 C CA . ILE A 1 103 ? -4.418 -3.473 11.893 1.00 83.50 103 ILE A CA 1
ATOM 810 C C . ILE A 1 103 ? -5.765 -4.027 11.416 1.00 83.50 103 ILE A C 1
ATOM 812 O O . ILE A 1 103 ? -6.764 -3.849 12.101 1.00 83.50 103 ILE A O 1
ATOM 816 N N . CYS A 1 104 ? -5.772 -4.773 10.308 1.00 79.75 104 CYS A N 1
ATOM 817 C CA . CYS A 1 104 ? -6.966 -5.390 9.726 1.00 79.75 104 CYS A CA 1
ATOM 818 C C . CYS A 1 104 ? -7.732 -6.246 10.748 1.00 79.75 104 CYS A C 1
ATOM 820 O O . CYS A 1 104 ? -8.952 -6.159 10.838 1.00 79.75 104 CYS A O 1
ATOM 822 N N . LYS A 1 105 ? -7.014 -7.023 11.573 1.00 75.75 105 LYS A N 1
ATOM 823 C CA . LYS A 1 105 ? -7.602 -7.839 12.652 1.00 75.75 105 LYS A CA 1
ATOM 824 C C . LYS A 1 105 ? -8.245 -7.036 13.789 1.00 75.75 105 LYS A C 1
ATOM 826 O O . LYS A 1 105 ? -8.997 -7.620 14.554 1.00 75.75 105 LYS A O 1
ATOM 831 N N . ARG A 1 106 ? -7.904 -5.755 13.959 1.00 69.31 106 ARG A N 1
ATOM 832 C CA . ARG A 1 106 ? -8.497 -4.871 14.982 1.00 69.31 106 ARG A CA 1
ATOM 833 C C . ARG A 1 106 ? -9.734 -4.136 14.472 1.00 69.31 106 ARG A C 1
ATOM 835 O O . ARG A 1 106 ? -10.531 -3.677 15.278 1.00 69.31 106 ARG A O 1
ATOM 842 N N . THR A 1 107 ? -9.836 -3.959 13.157 1.00 58.75 107 THR A N 1
ATOM 843 C CA . THR A 1 107 ? -10.942 -3.257 12.491 1.00 58.75 107 THR A CA 1
ATOM 844 C C . THR A 1 107 ? -12.023 -4.194 11.948 1.00 58.75 107 THR A C 1
ATOM 846 O O . THR A 1 107 ? -13.046 -3.696 11.490 1.00 58.75 107 THR A O 1
ATOM 849 N N . SER A 1 108 ? -11.787 -5.514 11.976 1.00 55.69 108 SER A N 1
ATOM 850 C CA . SER A 1 108 ? -12.782 -6.566 11.691 1.00 55.69 108 SER A CA 1
ATOM 851 C C . SER A 1 108 ? -13.557 -6.921 12.954 1.00 55.69 108 SER A C 1
ATOM 853 O O . SER A 1 108 ? -14.770 -7.188 12.835 1.00 55.69 108 SER A O 1
#

Radius of gyration: 12.97 Å; chains: 1; bounding box: 30×26×36 Å

Secondary structure (DSSP, 8-state):
---EEEEEEESS---TTPPPEEEEEEEETTEEEEEESS-EEE---EEEEEEEEETTTEEEEEEEETTEEEEEEEEEEEE-SSS-EEEE-HHHHHHHHHHHHHHHHHH-

Organism: NCBI:txid1122930

pLDDT: mean 81.81, std 12.89, range [44.22, 95.06]

Foldseek 3Di:
DDKFWKWKDKDDDDDLLDDTFTFIWDADPLWTWTDGPVDIHTQQAWPDWDWDDDPPQAIWIFTPRPPITMIMAGFDDWDPPDSTRTDGDRVSRVVVSVVSVVSNVVND